Protein 3P46 (pdb70)

Foldseek 3Di:
DADDDDDDDDDPD/DQDDDDDDDDDPD/DADDDDDDDDDPD

Solvent-accessible surface area: 3635 Å² total

B-factor: mean 21.18, std 8.8, range [10.51, 58.64]

Structure (mmCIF, N/CA/C/O backbone):
data_3P46
#
_entry.id   3P46
#
_cell.length_a   84.018
_cell.length_b   17.288
_cell.length_c   26.048
_cell.angle_alpha   90.00
_cell.angle_beta   91.35
_cell.angle_gamma   90.00
#
_symmetry.space_group_name_H-M   'C 1 2 1'
#
loop_
_entity.id
_entity.type
_entity.pdbx_description
1 polymer 'Synthetic collagen peptide'
2 water water
#
loop_
_atom_site.group_PDB
_atom_site.id
_atom_site.type_symbol
_atom_site.label_atom_id
_atom_site.label_alt_id
_atom_site.label_comp_id
_atom_site.label_asym_id
_atom_site.label_entity_id
_atom_site.label_seq_id
_atom_site.pdbx_PDB_ins_code
_atom_site.Cartn_x
_atom_site.Cartn_y
_atom_site.Cartn_z
_atom_site.occupancy
_atom_site.B_iso_or_equiv
_atom_site.auth_seq_id
_atom_site.auth_comp_id
_atom_site.auth_asym_id
_atom_site.auth_atom_id
_atom_site.pdbx_PDB_model_num
ATOM 4 N N . GLY A 1 2 ? -40.903 3.965 17.899 1.00 26.68 2 GLY A N 1
ATOM 5 C CA . GLY A 1 2 ? -39.890 4.403 18.888 1.00 24.36 2 GLY A CA 1
ATOM 6 C C . GLY A 1 2 ? -38.774 5.221 18.211 1.00 22.83 2 GLY A C 1
ATOM 7 O O . GLY A 1 2 ? -38.835 5.480 16.968 1.00 23.26 2 GLY A O 1
ATOM 8 N N . PRO A 1 3 ? -37.768 5.676 19.021 1.00 22.02 3 PRO A N 1
ATOM 9 C CA . PRO A 1 3 ? -36.646 6.393 18.459 1.00 20.52 3 PRO A CA 1
ATOM 10 C C . PRO A 1 3 ? -35.799 5.411 17.583 1.00 18.92 3 PRO A C 1
ATOM 11 O O . PRO A 1 3 ? -35.752 4.234 17.910 1.00 17.93 3 PRO A O 1
ATOM 23 N N . GLY A 1 5 ? -32.510 3.436 16.391 1.00 15.84 5 GLY A N 1
ATOM 24 C CA . GLY A 1 5 ? -31.301 3.019 17.092 1.00 15.74 5 GLY A CA 1
ATOM 25 C C . GLY A 1 5 ? -30.141 3.933 16.703 1.00 14.21 5 GLY A C 1
ATOM 26 O O . GLY A 1 5 ? -30.255 4.763 15.756 1.00 14.51 5 GLY A O 1
ATOM 27 N N . PRO A 1 6 ? -28.988 3.720 17.342 1.00 14.29 6 PRO A N 1
ATOM 28 C CA . PRO A 1 6 ? -27.726 4.459 16.999 1.00 13.37 6 PRO A CA 1
ATOM 29 C C . PRO A 1 6 ? -27.214 4.062 15.626 1.00 13.59 6 PRO A C 1
ATOM 30 O O . PRO A 1 6 ? -27.483 2.923 15.150 1.00 13.14 6 PRO A O 1
ATOM 42 N N . GLY A 1 8 ? -24.624 2.844 12.729 1.00 12.13 8 GLY A N 1
ATOM 43 C CA . GLY A 1 8 ? -23.620 1.766 12.589 1.00 11.60 8 GLY A CA 1
ATOM 44 C C . GLY A 1 8 ? -22.233 2.305 12.713 1.00 13.44 8 GLY A C 1
ATOM 45 O O . GLY A 1 8 ? -22.006 3.496 12.579 1.00 12.78 8 GLY A O 1
ATOM 46 N N . LEU A 1 9 ? -21.308 1.424 13.043 1.00 11.06 9 LEU A N 1
ATOM 47 C CA . LEU A 1 9 ? -19.890 1.761 12.990 1.00 12.45 9 LEU A CA 1
ATOM 48 C C . LEU A 1 9 ? -19.376 2.082 11.586 1.00 11.84 9 LEU A C 1
ATOM 49 O O . LEU A 1 9 ? -19.970 1.666 10.604 1.00 12.52 9 LEU A O 1
AT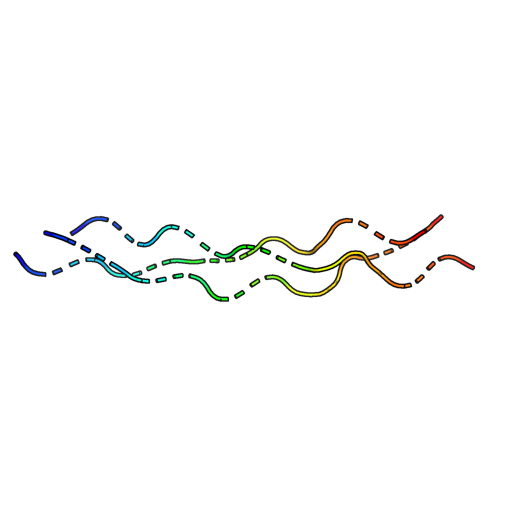OM 62 N N . GLY A 1 11 ? -17.408 1.901 8.081 1.00 12.88 11 GLY A N 1
ATOM 63 C CA . GLY A 1 11 ? -16.861 0.872 7.234 1.00 12.04 11 GLY A CA 1
ATOM 64 C C . GLY A 1 11 ? -15.333 0.844 7.323 1.00 12.12 11 GLY A C 1
ATOM 65 O O . GLY A 1 11 ? -14.672 1.749 7.790 1.00 12.25 11 GLY A O 1
ATOM 66 N N . GLU A 1 12 ? -14.810 -0.263 6.807 1.00 13.06 12 GLU A N 1
ATOM 67 C CA . GLU A 1 12 ? -13.369 -0.485 6.666 1.00 14.57 12 GLU A CA 1
ATOM 68 C C . GLU A 1 12 ? -12.768 0.385 5.515 1.00 13.89 12 GLU A C 1
ATOM 69 O O . GLU A 1 12 ? -13.487 0.996 4.681 1.00 12.19 12 GLU A O 1
ATOM 75 N N . ALA A 1 13 ? -11.438 0.467 5.485 1.00 14.09 13 ALA A N 1
ATOM 76 C CA . ALA A 1 13 ? -10.753 1.189 4.424 1.00 14.64 13 ALA A CA 1
ATOM 77 C C . ALA A 1 13 ? -11.086 0.561 3.041 1.00 15.09 13 ALA A C 1
ATOM 78 O O . ALA A 1 13 ? -11.368 -0.622 2.891 1.00 14.83 13 ALA A O 1
ATOM 80 N N . GLY A 1 14 ? -11.109 1.384 2.019 1.00 14.68 14 GLY A N 1
ATOM 81 C CA . GLY A 1 14 ? -11.271 0.850 0.673 1.00 15.94 14 GLY A CA 1
ATOM 82 C C . GLY A 1 14 ? -10.085 0.077 0.112 1.00 17.27 14 GLY A C 1
ATOM 83 O O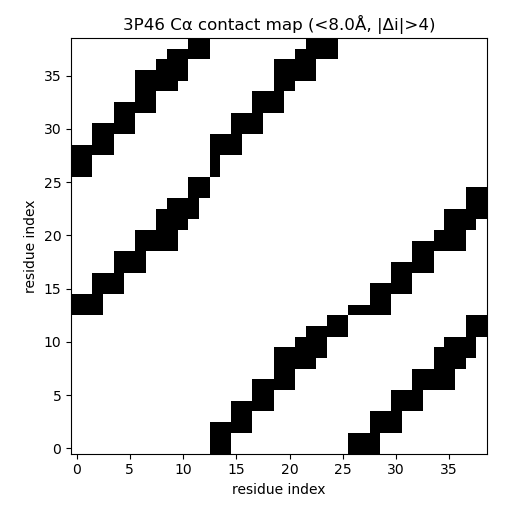 . GLY A 1 14 ? -9.002 -0.053 0.742 1.00 14.72 14 GLY A O 1
ATOM 84 N N . PRO A 1 15 ? -10.301 -0.463 -1.109 1.00 19.07 15 PRO A N 1
ATOM 85 C CA . PRO A 1 15 ? -9.327 -1.191 -1.907 1.00 19.47 15 PRO A CA 1
ATOM 86 C C . PRO A 1 15 ? -8.163 -0.297 -2.354 1.00 18.87 15 PRO A C 1
ATOM 87 O O . PRO A 1 15 ? -8.305 0.933 -2.431 1.00 18.81 15 PRO A O 1
ATOM 99 N N . GLY A 1 17 ? -5.957 1.738 -4.882 1.00 19.67 17 GLY A N 1
ATOM 100 C CA . GLY A 1 17 ? -6.107 2.337 -6.185 1.00 20.97 17 GLY A CA 1
ATOM 101 C C . GLY A 1 17 ? -5.585 1.528 -7.354 1.00 23.98 17 GLY A C 1
ATOM 102 O O . GLY A 1 17 ? -4.885 0.497 -7.164 1.00 20.86 17 GLY A O 1
ATOM 103 N N . PRO A 1 18 ? -5.873 2.028 -8.578 1.00 27.23 18 PRO A N 1
ATOM 104 C CA . PRO A 1 18 ? -5.368 1.377 -9.833 1.00 28.04 18 PRO A CA 1
ATOM 105 C C . PRO A 1 18 ? -3.871 1.531 -9.913 1.00 27.94 18 PRO A C 1
ATOM 106 O O . PRO A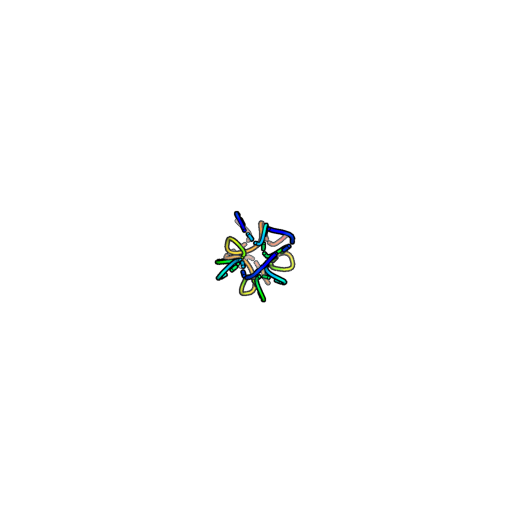 1 18 ? -3.300 2.429 -9.296 1.00 25.83 18 PRO A O 1
ATOM 122 N N . GLY B 1 2 ? -38.787 1.234 17.739 1.00 21.12 2 GLY B N 1
ATOM 123 C CA . GLY B 1 2 ? -38.133 2.133 16.850 1.00 18.21 2 GLY B CA 1
ATOM 124 C C . GLY B 1 2 ? -37.505 1.465 15.620 1.00 17.72 2 GLY B C 1
ATOM 125 O O . GLY B 1 2 ? -37.214 0.267 15.617 1.00 19.14 2 GLY B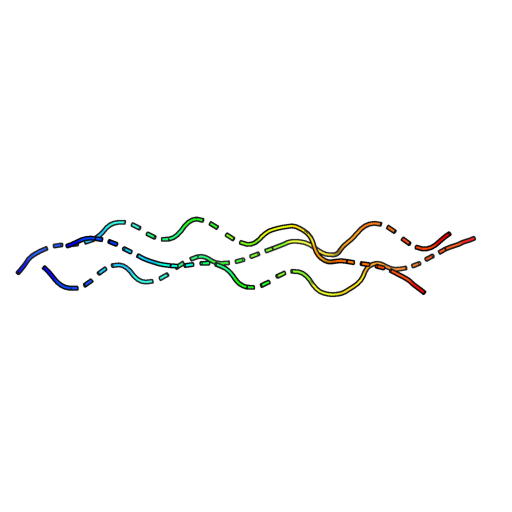 O 1
ATOM 126 N N . PRO B 1 3 ? -37.349 2.251 14.546 1.00 17.72 3 PRO B N 1
ATOM 127 C CA . PRO B 1 3 ? -36.588 1.885 13.346 1.00 16.86 3 PRO B CA 1
ATOM 128 C C . PRO B 1 3 ? -35.121 1.486 13.703 1.00 15.03 3 PRO B C 1
ATOM 129 O O . PRO B 1 3 ? -34.537 2.027 14.632 1.00 12.29 3 PRO B O 1
ATOM 141 N N . GLY B 1 5 ? -31.185 1.878 13.405 1.00 12.82 5 GLY B N 1
ATOM 142 C CA . GLY B 1 5 ? -30.365 3.088 13.236 1.00 11.96 5 GLY B CA 1
ATOM 143 C C . GLY B 1 5 ? -29.946 3.106 11.771 1.00 13.46 5 GLY B C 1
ATOM 144 O O . GLY B 1 5 ? -29.989 2.047 11.074 1.00 13.68 5 GLY B O 1
ATOM 145 N N . PRO B 1 6 ? -29.448 4.277 11.321 1.00 14.07 6 PRO B N 1
ATOM 146 C CA . PRO B 1 6 ? -28.865 4.434 10.000 1.00 14.68 6 PRO B CA 1
ATOM 147 C C . PRO B 1 6 ? -27.561 3.621 9.824 1.00 13.55 6 PRO B C 1
ATOM 148 O O . PRO B 1 6 ? -26.884 3.343 10.852 1.00 13.35 6 PRO B O 1
ATOM 160 N N . GLY B 1 8 ? -23.696 2.850 9.074 1.00 11.50 8 GLY B N 1
ATOM 161 C CA . GLY B 1 8 ? -22.432 3.546 9.294 1.00 13.35 8 GLY B CA 1
ATOM 162 C C . GLY B 1 8 ? -21.930 4.402 8.101 1.00 12.14 8 GLY B C 1
ATOM 163 O O . GLY B 1 8 ? -22.310 4.221 6.951 1.00 12.32 8 GLY B O 1
ATOM 164 N N . LEU B 1 9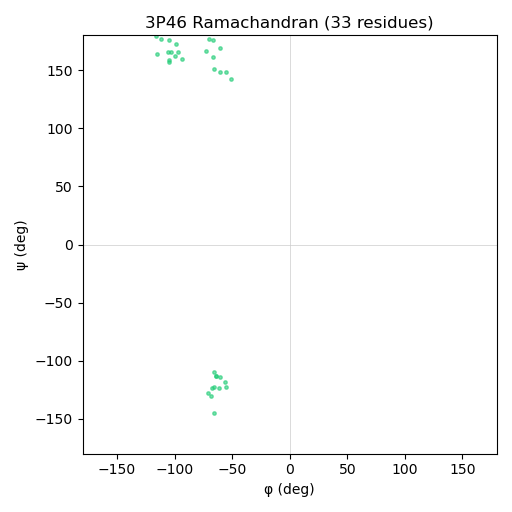 ? -21.038 5.347 8.414 1.00 12.79 9 LEU B N 1
ATOM 165 C CA . LEU B 1 9 ? -20.336 6.045 7.373 1.00 12.07 9 LEU B CA 1
ATOM 166 C C . LEU B 1 9 ? -19.467 5.049 6.525 1.00 12.37 9 LEU B C 1
ATOM 167 O O . LEU B 1 9 ? -18.944 4.035 7.033 1.00 13.08 9 LEU B O 1
ATOM 180 N N . GLY B 1 11 ? -16.162 3.674 4.925 1.00 14.25 11 GLY B N 1
ATOM 181 C CA . GLY B 1 11 ? -14.708 3.734 5.266 1.00 14.92 11 GLY B CA 1
ATOM 182 C C . GLY B 1 11 ? -13.943 4.853 4.515 1.00 15.02 11 GLY B C 1
ATOM 183 O O . GLY B 1 11 ? -14.429 5.431 3.508 1.00 14.46 11 GLY B O 1
ATOM 184 N N . GLU B 1 12 ? -12.720 5.145 4.998 1.00 15.00 12 GLU B N 1
ATOM 185 C CA . GLU B 1 12 ? -11.800 6.015 4.270 1.00 13.71 12 GLU B CA 1
ATOM 186 C C . GLU B 1 12 ? -11.344 5.378 2.962 1.00 13.85 12 GLU B C 1
ATOM 187 O O . GLU B 1 12 ? -11.450 4.159 2.744 1.00 14.25 12 GLU B O 1
ATOM 193 N N . ALA B 1 13 ? -10.832 6.220 2.084 1.00 14.30 13 ALA B N 1
ATOM 194 C CA . ALA B 1 13 ? -10.264 5.752 0.830 1.00 14.45 13 ALA B CA 1
ATOM 195 C C . ALA B 1 13 ? -9.160 4.678 1.109 1.00 14.56 13 ALA B C 1
ATOM 196 O O . ALA B 1 13 ? -8.435 4.728 2.144 1.00 14.33 13 ALA B O 1
ATOM 198 N N . GLY B 1 14 ? -9.009 3.741 0.191 1.00 14.38 14 GLY B N 1
ATOM 199 C CA . GLY B 1 14 ? -7.882 2.852 0.264 1.00 14.91 14 GLY B CA 1
ATOM 200 C C . GLY B 1 14 ? -6.493 3.421 0.060 1.00 15.71 14 GLY B C 1
ATOM 201 O O . GLY B 1 14 ? -6.295 4.614 -0.241 1.00 14.74 14 GLY B O 1
ATOM 202 N N . PRO B 1 15 ? -5.489 2.539 0.235 1.00 19.48 15 PRO B N 1
ATOM 203 C CA . PRO B 1 15 ? -4.022 2.790 -0.031 1.00 20.03 15 PRO B CA 1
ATOM 204 C C . PRO B 1 15 ? -3.756 3.141 -1.477 1.00 20.34 15 PRO B C 1
ATOM 205 O O . PRO B 1 15 ? -4.495 2.739 -2.328 1.00 18.04 15 PRO B O 1
ATOM 217 N N . GLY B 1 17 ? -2.402 2.786 -5.122 1.00 23.12 17 GLY B N 1
ATOM 218 C CA . GLY B 1 17 ? -2.329 1.568 -5.932 1.00 23.52 17 GLY B CA 1
ATOM 219 C C . GLY B 1 17 ? -0.841 1.280 -6.215 1.00 24.85 17 GLY B C 1
ATOM 220 O O . GLY B 1 17 ? 0.036 2.033 -5.819 1.00 22.11 17 GLY B O 1
ATOM 221 N N . PRO B 1 18 ? -0.557 0.194 -6.941 1.00 26.88 18 PRO B N 1
ATOM 222 C CA . PRO B 1 18 ? 0.901 0.022 -7.284 1.00 29.18 18 PRO B CA 1
ATOM 223 C C . PRO B 1 18 ? 1.442 1.182 -8.186 1.00 30.57 18 PRO B C 1
ATOM 224 O O . PRO B 1 18 ? 0.649 1.858 -8.894 1.00 30.79 18 PRO B O 1
ATOM 236 N N . GLY C 1 2 ? -41.139 5.671 21.960 1.00 36.67 2 GLY C N 1
ATOM 237 C CA . GLY C 1 2 ? -41.077 4.368 22.763 1.00 35.93 2 GLY C CA 1
ATOM 238 C C . GLY C 1 2 ? -39.728 3.588 22.840 1.00 35.76 2 GLY C C 1
ATOM 239 O O . GLY C 1 2 ? -38.667 4.201 23.107 1.00 36.35 2 GLY C O 1
ATOM 240 N N . PRO C 1 3 ? -39.749 2.218 22.645 1.00 35.96 3 PRO C N 1
ATOM 241 C CA . PRO C 1 3 ? -38.510 1.336 22.661 1.00 35.10 3 PRO C CA 1
ATOM 242 C C . PRO C 1 3 ? -37.521 1.625 21.480 1.00 34.23 3 PRO C C 1
ATOM 243 O O . PRO C 1 3 ? -37.950 1.525 20.303 1.00 34.12 3 PRO C O 1
ATOM 255 N N . GLY C 1 5 ? -34.858 1.477 18.513 1.00 22.03 5 GLY C N 1
ATOM 256 C CA . GLY C 1 5 ? -34.600 0.561 17.493 1.00 18.67 5 GLY C CA 1
ATOM 257 C C . GLY C 1 5 ? -33.213 -0.096 17.616 1.00 16.52 5 GLY C C 1
ATOM 258 O O . GLY C 1 5 ? -32.341 0.363 18.388 1.00 13.89 5 GLY C O 1
ATOM 259 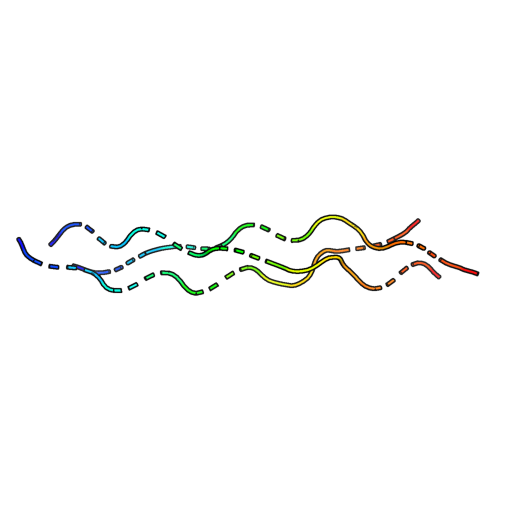N N . PRO C 1 6 ? -33.024 -1.212 16.881 1.00 16.37 6 PRO C N 1
ATOM 260 C CA . PRO C 1 6 ? -31.771 -1.906 16.807 1.00 14.89 6 PRO C CA 1
ATOM 261 C C . PRO C 1 6 ? -30.661 -0.942 16.326 1.00 13.97 6 PRO C C 1
ATOM 262 O O . PRO C 1 6 ? -30.953 -0.007 15.543 1.00 12.83 6 PRO C O 1
ATOM 274 N N . GLY C 1 8 ? -27.805 0.479 13.958 1.00 10.51 8 GLY C N 1
ATOM 275 C CA . GLY C 1 8 ? -27.528 0.414 12.521 1.00 12.38 8 GLY C CA 1
ATOM 276 C C . GLY C 1 8 ? -26.395 -0.545 12.069 1.00 12.95 8 GLY C C 1
ATOM 277 O O . GLY C 1 8 ? -25.462 -0.892 12.839 1.00 15.24 8 GLY C O 1
ATOM 278 N N . LEU C 1 9 ? -26.453 -0.954 10.798 1.00 12.28 9 LEU C N 1
ATOM 279 C CA . LEU C 1 9 ? -25.387 -1.787 10.198 1.00 12.76 9 LEU C CA 1
ATOM 280 C C . LEU C 1 9 ? -24.108 -0.991 9.978 1.00 11.65 9 LEU C C 1
ATOM 281 O O . LEU C 1 9 ? -24.182 0.163 9.526 1.00 11.37 9 LEU C O 1
ATOM 294 N N . GLY C 1 11 ? -20.900 0.606 8.177 1.00 11.01 11 GLY C N 1
ATOM 295 C CA . GLY C 1 11 ? -20.721 1.216 6.858 1.00 14.14 11 GLY C CA 1
ATOM 296 C C . GLY C 1 11 ? -20.100 0.353 5.758 1.00 13.28 11 GLY C C 1
ATOM 297 O O . GLY C 1 11 ? -19.517 -0.684 6.036 1.00 12.99 11 GLY C O 1
ATOM 298 N N . GLU C 1 12 ? -20.282 0.778 4.499 1.00 15.52 12 GLU C N 1
ATOM 299 C CA . GLU C 1 12 ? -19.647 0.178 3.326 1.00 16.65 12 GLU C CA 1
ATOM 300 C C . GLU C 1 12 ? -18.150 0.422 3.438 1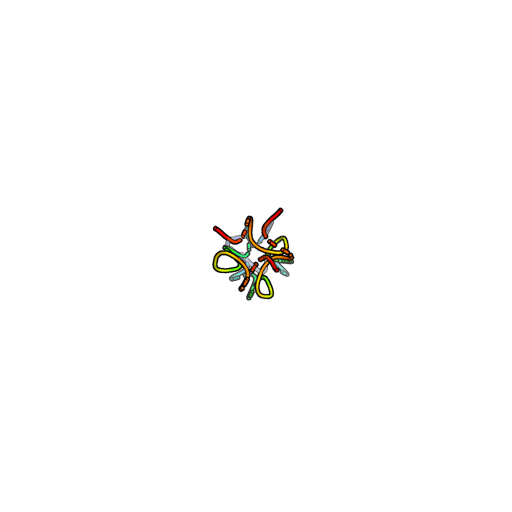.00 15.32 12 GLU C C 1
ATOM 301 O O . GLU C 1 12 ? -17.718 1.422 4.036 1.00 12.78 12 GLU C O 1
ATOM 307 N N . ALA C 1 13 ? -17.371 -0.504 2.855 1.00 15.26 13 ALA C N 1
ATOM 308 C CA . ALA C 1 13 ? -15.985 -0.214 2.577 1.00 14.42 13 ALA C CA 1
ATOM 309 C C . ALA C 1 13 ? -15.782 1.129 1.808 1.00 15.04 13 ALA C C 1
ATOM 310 O O . ALA C 1 13 ? -16.650 1.568 0.945 1.00 14.53 13 ALA C O 1
ATOM 312 N N . GLY C 1 14 ? -14.720 1.816 2.163 1.00 14.32 14 GLY C N 1
ATOM 313 C CA . GLY C 1 14 ? -14.362 3.029 1.465 1.00 15.07 14 GLY C CA 1
ATOM 3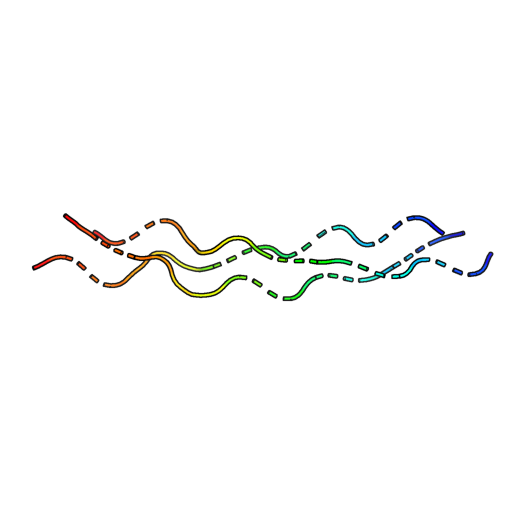14 C C . GLY C 1 14 ? -14.064 2.905 -0.038 1.00 15.88 14 GLY C C 1
ATOM 315 O O . GLY C 1 14 ? -13.920 1.796 -0.638 1.00 15.85 14 GLY C O 1
ATOM 316 N N . PRO C 1 15 ? -13.959 4.061 -0.673 1.00 17.48 15 PRO C N 1
ATOM 317 C CA . PRO C 1 15 ? -13.585 4.154 -2.087 1.00 17.72 15 PRO C CA 1
ATOM 318 C C . PRO C 1 15 ? -12.141 3.629 -2.382 1.00 16.55 15 PRO C C 1
ATOM 319 O O . PRO C 1 15 ? -11.266 3.508 -1.471 1.00 14.05 15 PRO C O 1
ATOM 331 N N . GLY C 1 17 ? -8.274 3.648 -3.418 1.00 16.33 17 GLY C N 1
ATOM 332 C CA . GLY C 1 17 ? -7.284 4.692 -3.151 1.00 17.37 17 GLY C CA 1
ATOM 333 C C . GLY C 1 17 ? -6.821 5.432 -4.443 1.00 18.54 17 GLY C C 1
ATOM 334 O O . GLY C 1 17 ? -7.217 5.098 -5.572 1.00 18.84 17 GLY C O 1
ATOM 335 N N . PRO C 1 18 ? -5.945 6.463 -4.273 1.00 19.13 18 PRO C N 1
ATOM 336 C CA . PRO C 1 18 ? -5.294 7.098 -5.389 1.00 20.67 18 PRO C CA 1
ATOM 337 C C . PRO C 1 18 ? -4.459 6.053 -6.277 1.00 21.54 18 PRO C C 1
ATOM 338 O O . PRO C 1 18 ? -4.224 4.873 -5.871 1.00 22.09 18 PRO C O 1
#

Radius of gyration: 14.86 Å; Cα contacts (8 Å, |Δi|>4): 117; chains: 3; bounding box: 42×9×33 Å

Secondary structure (DSSP, 8-state):
-------------/-------------/-------PPP---

Sequence (39 aa):
GPGPGLGEAGPGPGPGPGLGEAGPGPGPGPGLGEAGPGP